Protein AF-A0A1C4RML1-F1 (afdb_monomer_lite)

Sequence (114 aa):
MAEIEVPAPEPDWQDAPGYQGGNPNPAFQRSMWDYAASSFQLVAGLRPPLEALATRLRLTVERGWEDLGDVDVAMFTIKRVDFALSRMEGAPVQDTFVWVRRSQHNVDAALDIL

Structure (mmCIF, N/CA/C/O backbone):
data_AF-A0A1C4RML1-F1
#
_entry.id   AF-A0A1C4RML1-F1
#
loop_
_atom_site.group_PDB
_atom_site.id
_atom_site.type_symbol
_atom_site.label_atom_id
_atom_site.label_alt_id
_atom_site.label_comp_id
_atom_site.label_asym_id
_atom_site.label_entity_id
_atom_site.label_seq_id
_atom_site.pdbx_PDB_ins_code
_atom_site.Cartn_x
_atom_site.Cartn_y
_atom_site.Cartn_z
_atom_site.occupancy
_atom_site.B_iso_or_equiv
_atom_site.auth_seq_id
_atom_site.auth_comp_id
_atom_site.auth_asym_id
_atom_site.auth_atom_id
_atom_site.pdbx_PDB_model_num
ATOM 1 N N . MET A 1 1 ? 34.497 -15.388 -2.764 1.00 59.56 1 MET A N 1
ATOM 2 C CA . MET A 1 1 ? 33.310 -14.903 -3.496 1.00 59.56 1 MET A CA 1
ATOM 3 C C . MET A 1 1 ? 33.793 -14.470 -4.864 1.00 59.56 1 MET A C 1
ATOM 5 O O . MET A 1 1 ? 34.834 -13.832 -4.909 1.00 59.56 1 MET A O 1
ATOM 9 N N . ALA A 1 2 ? 33.137 -14.901 -5.940 1.00 72.06 2 ALA A N 1
ATOM 10 C CA . ALA A 1 2 ? 33.491 -14.447 -7.282 1.00 72.06 2 ALA A CA 1
ATOM 11 C C . ALA A 1 2 ? 32.911 -13.046 -7.497 1.00 72.06 2 ALA A C 1
ATOM 13 O O . ALA A 1 2 ? 31.756 -12.804 -7.145 1.00 72.06 2 ALA A O 1
ATOM 14 N N . GLU A 1 3 ? 33.725 -12.141 -8.020 1.00 81.56 3 GLU A N 1
ATOM 15 C CA . GLU A 1 3 ? 33.291 -10.815 -8.442 1.00 81.56 3 GLU A CA 1
ATOM 16 C C . GLU A 1 3 ? 32.585 -10.958 -9.794 1.00 81.56 3 GLU A C 1
ATOM 18 O O . GLU A 1 3 ? 33.102 -11.615 -10.698 1.00 81.56 3 GLU A O 1
ATOM 23 N N . ILE A 1 4 ? 31.361 -10.439 -9.896 1.00 87.00 4 ILE A N 1
ATOM 24 C CA . ILE A 1 4 ? 30.594 -10.445 -11.144 1.00 87.00 4 ILE A CA 1
ATOM 25 C C . ILE A 1 4 ? 30.778 -9.073 -11.781 1.00 87.00 4 ILE A C 1
ATOM 27 O O . ILE A 1 4 ? 30.303 -8.077 -11.237 1.00 87.00 4 ILE A O 1
ATOM 31 N N . GLU A 1 5 ? 31.455 -9.024 -12.926 1.00 87.69 5 GLU A N 1
ATOM 32 C CA . GLU A 1 5 ? 31.494 -7.820 -13.755 1.00 87.69 5 GLU A CA 1
ATOM 33 C C . GLU A 1 5 ? 30.136 -7.629 -14.436 1.00 87.69 5 GLU A C 1
ATOM 35 O O . GLU A 1 5 ? 29.640 -8.517 -15.135 1.00 87.69 5 GLU A O 1
ATOM 40 N N . VAL A 1 6 ? 29.523 -6.467 -14.212 1.00 84.56 6 VAL A N 1
ATOM 41 C CA . VAL A 1 6 ? 28.277 -6.069 -14.873 1.00 84.56 6 VAL A CA 1
ATOM 42 C C . VAL A 1 6 ? 28.643 -5.241 -16.109 1.00 84.56 6 VAL A C 1
ATOM 44 O O . VAL A 1 6 ? 29.361 -4.248 -15.963 1.00 84.56 6 VAL A O 1
ATOM 47 N N . PRO A 1 7 ? 28.196 -5.625 -17.319 1.00 86.44 7 PRO A N 1
ATOM 48 C CA . PRO A 1 7 ? 28.482 -4.863 -18.529 1.00 86.44 7 PRO A CA 1
ATOM 49 C C . PRO A 1 7 ? 27.811 -3.483 -18.500 1.00 86.44 7 PRO A C 1
ATOM 51 O O . PRO A 1 7 ? 26.810 -3.268 -17.816 1.00 86.44 7 PRO A O 1
ATOM 54 N N . ALA A 1 8 ? 28.370 -2.544 -19.266 1.00 88.06 8 ALA A N 1
ATOM 55 C CA . ALA A 1 8 ? 27.739 -1.251 -19.515 1.00 88.06 8 ALA A CA 1
ATOM 56 C C . ALA A 1 8 ? 26.415 -1.427 -20.291 1.00 88.06 8 ALA A C 1
ATOM 58 O O . ALA A 1 8 ? 26.301 -2.395 -21.047 1.00 88.06 8 ALA A O 1
ATOM 59 N N . PRO A 1 9 ? 25.442 -0.507 -20.138 1.00 85.12 9 PRO A N 1
ATOM 60 C CA . PRO A 1 9 ? 24.181 -0.567 -20.875 1.00 85.12 9 PRO A CA 1
ATOM 61 C C . PRO A 1 9 ? 24.397 -0.414 -22.385 1.00 85.12 9 PRO A C 1
ATOM 63 O O . PRO A 1 9 ? 25.307 0.291 -22.835 1.00 85.12 9 PRO A O 1
ATOM 66 N N . GLU A 1 10 ? 23.536 -1.057 -23.167 1.00 88.00 10 GLU A N 1
ATOM 67 C CA . GLU A 1 10 ? 23.540 -0.983 -24.618 1.00 88.00 10 GLU A CA 1
ATOM 68 C C . GLU A 1 10 ? 23.210 0.448 -25.092 1.00 88.00 10 GLU A C 1
ATOM 70 O O . GLU A 1 10 ? 22.346 1.110 -24.512 1.00 88.00 10 GLU A O 1
ATOM 75 N N . PRO A 1 11 ? 23.867 0.963 -26.151 1.00 85.00 11 PRO A N 1
ATOM 76 C CA . PRO A 1 11 ? 23.736 2.368 -26.557 1.00 85.00 11 PRO A CA 1
ATOM 77 C C . PRO A 1 11 ? 22.330 2.792 -26.999 1.00 85.00 11 PRO A C 1
ATOM 79 O O . PRO A 1 11 ? 22.046 3.986 -27.072 1.00 85.00 11 PRO A O 1
ATOM 82 N N . ASP A 1 12 ? 21.484 1.835 -27.372 1.00 85.31 12 ASP A N 1
ATOM 83 C CA . ASP A 1 12 ? 20.111 2.052 -27.812 1.00 85.31 12 ASP A CA 1
ATOM 84 C C . ASP A 1 12 ? 19.090 1.970 -26.670 1.00 85.31 12 ASP A C 1
ATOM 86 O O . ASP A 1 12 ? 17.929 2.320 -26.885 1.00 85.31 12 ASP A O 1
ATOM 90 N N . TRP A 1 13 ? 19.492 1.557 -25.463 1.00 85.19 13 TRP A N 1
ATOM 91 C CA . TRP A 1 13 ? 18.610 1.560 -24.300 1.00 85.19 13 TRP A CA 1
ATOM 92 C C . TRP A 1 13 ? 18.246 2.990 -23.897 1.00 85.19 13 TRP A C 1
ATOM 94 O O . TRP A 1 13 ? 19.103 3.855 -23.734 1.00 85.19 13 TRP A O 1
ATOM 104 N N . GLN A 1 14 ? 16.950 3.230 -23.704 1.00 81.94 14 GLN A N 1
ATOM 105 C CA . GLN A 1 14 ? 16.446 4.471 -23.113 1.00 81.94 14 GLN A CA 1
ATOM 106 C C . GLN A 1 14 ? 16.332 4.321 -21.592 1.00 81.94 14 GLN A C 1
ATOM 108 O O . GLN A 1 14 ? 16.518 3.231 -21.043 1.00 81.94 14 GLN A O 1
ATOM 113 N N . ASP A 1 15 ? 15.985 5.403 -20.901 1.00 78.31 15 ASP A N 1
ATOM 114 C CA . ASP A 1 15 ? 15.737 5.365 -19.462 1.00 78.31 15 ASP A CA 1
ATOM 115 C C . ASP A 1 15 ? 14.616 4.368 -19.109 1.00 78.31 15 ASP A C 1
ATOM 117 O O . ASP A 1 15 ? 13.608 4.236 -19.812 1.00 78.31 15 ASP A O 1
ATOM 121 N N . ALA A 1 16 ? 14.817 3.634 -18.012 1.00 76.31 16 ALA A N 1
ATOM 122 C CA . ALA A 1 16 ? 13.878 2.632 -17.509 1.00 76.31 16 ALA A CA 1
ATOM 123 C C . ALA A 1 16 ? 12.537 3.210 -16.998 1.00 76.31 16 ALA A C 1
ATOM 125 O O . ALA A 1 16 ? 11.506 2.544 -17.166 1.00 76.31 16 ALA A O 1
ATOM 126 N N . PRO A 1 17 ? 12.481 4.407 -16.373 1.00 68.38 17 PRO A N 1
ATOM 127 C CA . PRO A 1 17 ? 11.212 5.062 -16.096 1.00 68.38 17 PRO A CA 1
ATOM 128 C C . PRO A 1 17 ? 10.674 5.736 -17.362 1.00 68.38 17 PRO A C 1
ATOM 130 O O . PRO A 1 17 ? 11.014 6.866 -17.695 1.00 68.38 17 PRO A O 1
ATOM 133 N N . GLY A 1 18 ? 9.806 5.027 -18.076 1.00 59.22 18 GLY A N 1
ATOM 134 C CA . GLY A 1 18 ? 9.160 5.553 -19.274 1.00 59.22 18 GLY A CA 1
ATOM 135 C C . GLY A 1 18 ? 8.705 4.434 -20.196 1.00 59.22 18 GLY A C 1
ATOM 136 O O . GLY A 1 18 ? 9.504 3.831 -20.909 1.00 59.22 18 GLY A O 1
ATOM 137 N N . TYR A 1 19 ? 7.403 4.144 -20.209 1.00 53.91 19 TYR A N 1
ATOM 138 C CA . TYR A 1 19 ? 6.831 3.248 -21.211 1.00 53.91 19 TYR A CA 1
ATOM 139 C C . TYR A 1 19 ? 5.497 3.774 -21.723 1.00 53.91 19 TYR A C 1
ATOM 141 O O . TYR A 1 19 ? 4.515 3.813 -20.987 1.00 53.91 19 TYR A O 1
ATOM 149 N N . GLN A 1 20 ? 5.447 4.100 -23.015 1.00 52.75 20 GLN A N 1
ATOM 150 C CA . GLN A 1 20 ? 4.196 4.187 -23.773 1.00 52.75 20 GLN A CA 1
ATOM 151 C C . GLN A 1 20 ? 4.337 3.533 -25.160 1.00 52.75 20 GLN A C 1
ATOM 153 O O . GLN A 1 20 ? 3.933 4.101 -26.168 1.00 52.75 20 GLN A O 1
ATOM 158 N N . GLY A 1 21 ? 4.885 2.309 -25.209 1.00 53.38 21 GLY A N 1
ATOM 159 C CA . GLY A 1 21 ? 4.687 1.416 -26.362 1.00 53.38 21 GLY A CA 1
ATOM 160 C C . GLY A 1 21 ? 5.910 1.137 -27.238 1.00 53.38 21 GLY A C 1
ATOM 161 O O . GLY A 1 21 ? 5.844 1.357 -28.444 1.00 53.38 21 GLY A O 1
ATOM 162 N N . GLY A 1 22 ? 6.992 0.599 -26.652 1.00 61.41 22 GLY A N 1
ATOM 163 C CA . GLY A 1 22 ? 8.100 -0.002 -27.420 1.00 61.41 22 GLY A CA 1
ATOM 164 C C . GLY A 1 22 ? 9.530 0.320 -26.966 1.00 61.41 22 GLY A C 1
ATOM 165 O O . GLY A 1 22 ? 10.421 0.289 -27.807 1.00 61.41 22 GLY A O 1
ATOM 166 N N . ASN A 1 23 ? 9.763 0.660 -25.689 1.00 66.31 23 ASN A N 1
ATOM 167 C CA . ASN A 1 23 ? 11.097 1.032 -25.190 1.00 66.31 23 ASN A CA 1
ATOM 168 C C . ASN A 1 23 ? 12.129 -0.106 -25.432 1.00 66.31 23 ASN A C 1
ATOM 170 O O . ASN A 1 23 ? 11.839 -1.248 -25.065 1.00 66.31 23 ASN A O 1
ATOM 174 N N . PRO A 1 24 ? 13.295 0.177 -26.048 1.00 74.12 24 PRO A N 1
ATOM 175 C CA . PRO A 1 24 ? 14.383 -0.789 -26.249 1.00 74.12 24 PRO A CA 1
ATOM 176 C C . PRO A 1 24 ? 15.062 -1.258 -24.950 1.00 74.12 24 PRO A C 1
ATOM 178 O O . PRO A 1 24 ? 15.720 -2.296 -24.962 1.00 74.12 24 PRO A O 1
ATOM 181 N N . ASN A 1 25 ? 14.888 -0.549 -23.829 1.00 82.94 25 ASN A N 1
ATOM 182 C CA . ASN A 1 25 ? 15.353 -1.012 -22.524 1.00 82.94 25 ASN A CA 1
ATOM 183 C C . ASN A 1 25 ? 14.434 -2.134 -21.988 1.00 82.94 25 ASN A C 1
ATOM 185 O O . ASN A 1 25 ? 13.233 -1.904 -21.809 1.00 82.94 25 ASN A O 1
ATOM 189 N N . PRO A 1 26 ? 14.960 -3.343 -21.701 1.00 78.06 26 PRO A N 1
ATOM 190 C CA . PRO A 1 26 ? 14.166 -4.444 -21.156 1.00 78.06 26 PRO A CA 1
ATOM 191 C C . PRO A 1 26 ? 13.745 -4.227 -19.693 1.00 78.06 26 PRO A C 1
ATOM 193 O O . PRO A 1 26 ? 12.852 -4.924 -19.205 1.00 78.06 26 PRO A O 1
ATOM 196 N N . ALA A 1 27 ? 14.380 -3.300 -18.971 1.00 83.31 27 ALA A N 1
ATOM 197 C CA . ALA A 1 27 ? 14.018 -2.961 -17.605 1.00 83.31 27 ALA A CA 1
ATOM 198 C C . ALA A 1 27 ? 12.854 -1.963 -17.580 1.00 83.31 27 ALA A C 1
ATOM 200 O O . ALA A 1 27 ? 12.892 -0.909 -18.210 1.00 83.31 27 ALA A O 1
ATOM 201 N N . PHE A 1 28 ? 11.832 -2.276 -16.782 1.00 77.62 28 PHE A N 1
ATOM 202 C CA . PHE A 1 28 ? 10.727 -1.367 -16.498 1.00 77.62 28 PHE A CA 1
ATOM 203 C C . PHE A 1 28 ? 10.806 -0.911 -15.042 1.00 77.62 28 PHE A C 1
ATOM 205 O O . PHE A 1 28 ? 10.595 -1.712 -14.126 1.00 77.62 28 PHE A O 1
ATOM 212 N N . GLN A 1 29 ? 11.118 0.368 -14.823 1.00 77.31 29 GLN A N 1
ATOM 213 C CA . GLN A 1 29 ? 11.196 0.938 -13.480 1.00 77.31 29 GLN A CA 1
ATOM 214 C C . GLN A 1 29 ? 9.830 1.479 -13.052 1.00 77.31 29 GLN A C 1
ATOM 216 O O . GLN A 1 29 ? 9.197 2.254 -13.765 1.00 77.31 29 GLN A O 1
ATOM 221 N N . ARG A 1 30 ? 9.381 1.071 -11.862 1.00 75.38 30 ARG A N 1
ATOM 222 C CA . ARG A 1 30 ? 8.171 1.581 -11.203 1.00 75.38 30 ARG A CA 1
ATOM 223 C C . ARG A 1 30 ? 8.550 2.276 -9.903 1.00 75.38 30 ARG A C 1
ATOM 225 O O . ARG A 1 30 ? 9.565 1.924 -9.301 1.00 75.38 30 ARG A O 1
ATOM 232 N N . SER A 1 31 ? 7.711 3.204 -9.445 1.00 76.50 31 SER A N 1
ATOM 233 C CA . SER A 1 31 ? 7.831 3.727 -8.083 1.00 76.50 31 SER A CA 1
ATOM 234 C C . SER A 1 31 ? 7.678 2.589 -7.057 1.00 76.50 31 SER A C 1
ATOM 236 O O . SER A 1 31 ? 7.023 1.570 -7.315 1.00 76.50 31 SER A O 1
ATOM 238 N N . MET A 1 32 ? 8.279 2.745 -5.873 1.00 76.75 32 MET A N 1
ATOM 239 C CA . MET A 1 32 ? 8.148 1.749 -4.800 1.00 76.75 32 MET A CA 1
ATOM 240 C C . MET A 1 32 ? 6.677 1.545 -4.411 1.00 76.75 32 MET A C 1
ATOM 242 O O . MET A 1 32 ? 6.247 0.411 -4.190 1.00 76.75 32 MET A O 1
ATOM 246 N N . TRP A 1 33 ? 5.890 2.625 -4.403 1.00 79.94 33 TRP A N 1
ATOM 247 C CA . TRP A 1 33 ? 4.453 2.559 -4.162 1.00 79.94 33 TRP A CA 1
ATOM 248 C C . TRP A 1 33 ? 3.722 1.782 -5.257 1.00 79.94 33 TRP A C 1
ATOM 250 O O . TRP A 1 33 ? 2.966 0.872 -4.938 1.00 79.94 33 TRP A O 1
ATOM 260 N N . ASP A 1 34 ? 3.978 2.059 -6.537 1.00 77.81 34 ASP A N 1
ATOM 261 C CA . ASP A 1 34 ? 3.385 1.316 -7.655 1.00 77.81 34 ASP A CA 1
ATOM 262 C C . ASP A 1 34 ? 3.615 -0.195 -7.553 1.00 77.81 34 ASP A C 1
ATOM 264 O O . ASP A 1 34 ? 2.727 -1.011 -7.838 1.00 77.81 34 ASP A O 1
ATOM 268 N N . TYR A 1 35 ? 4.834 -0.566 -7.160 1.00 80.94 35 TYR A N 1
ATOM 269 C CA . TYR A 1 35 ? 5.202 -1.952 -6.943 1.00 80.94 35 TYR A CA 1
ATOM 270 C C . TYR A 1 35 ? 4.458 -2.538 -5.735 1.00 80.94 35 TYR A C 1
ATOM 272 O O . TYR A 1 35 ? 3.821 -3.585 -5.862 1.00 80.94 35 TYR A O 1
ATOM 280 N N . ALA A 1 36 ? 4.466 -1.859 -4.586 1.00 83.50 36 ALA A N 1
ATOM 281 C CA . ALA A 1 36 ? 3.810 -2.323 -3.363 1.00 83.50 36 ALA A CA 1
ATOM 282 C C . ALA A 1 36 ? 2.281 -2.422 -3.519 1.00 83.50 36 ALA A C 1
ATOM 284 O O . ALA A 1 36 ? 1.687 -3.462 -3.219 1.00 83.50 36 ALA A O 1
ATOM 285 N N . ALA A 1 37 ? 1.647 -1.380 -4.059 1.00 82.81 37 ALA A N 1
ATOM 286 C CA . ALA A 1 37 ? 0.204 -1.270 -4.250 1.00 82.81 37 ALA A CA 1
ATOM 287 C C . ALA A 1 37 ? -0.358 -2.364 -5.169 1.00 82.81 37 ALA A C 1
ATOM 289 O O . ALA A 1 37 ? -1.524 -2.732 -5.038 1.00 82.81 37 ALA A O 1
ATOM 290 N N . SER A 1 38 ? 0.465 -2.961 -6.044 1.00 86.31 38 SER A N 1
ATOM 291 C CA . SER A 1 38 ? 0.065 -4.111 -6.870 1.00 86.31 38 SER A CA 1
ATOM 292 C C . SER A 1 38 ? -0.453 -5.301 -6.044 1.00 86.31 38 SER A C 1
ATOM 294 O O . SER A 1 38 ? -1.326 -6.043 -6.498 1.00 86.31 38 SER A O 1
ATOM 296 N N . SER A 1 39 ? 0.026 -5.448 -4.804 1.00 90.38 39 SER A N 1
ATOM 297 C CA . SER A 1 39 ? -0.401 -6.494 -3.864 1.00 90.38 39 SER A CA 1
ATOM 298 C C . SER A 1 39 ? -1.665 -6.134 -3.076 1.00 90.38 39 SER A C 1
ATOM 300 O O . SER A 1 39 ? -2.193 -6.972 -2.337 1.00 90.38 39 SER A O 1
ATOM 302 N N . PHE A 1 40 ? -2.175 -4.915 -3.238 1.00 92.12 40 PHE A N 1
ATOM 303 C CA . PHE A 1 40 ? -3.338 -4.388 -2.539 1.00 92.12 40 PHE A CA 1
ATOM 304 C C . PHE A 1 40 ? -4.495 -4.108 -3.509 1.00 92.12 40 PHE A C 1
ATOM 306 O O . PHE A 1 40 ? -4.345 -4.072 -4.734 1.00 92.12 40 PHE A O 1
ATOM 313 N N . GLN A 1 41 ? -5.687 -3.973 -2.944 1.00 92.50 41 GLN A N 1
ATOM 314 C CA . GLN A 1 41 ? -6.900 -3.530 -3.619 1.00 92.50 41 GLN A CA 1
ATOM 315 C C . GLN A 1 41 ? -7.478 -2.347 -2.847 1.00 92.50 41 GLN A C 1
ATOM 317 O O . GLN A 1 41 ? -7.491 -2.361 -1.615 1.00 92.50 41 GLN A O 1
ATOM 322 N N . LEU A 1 42 ? -7.931 -1.329 -3.572 1.00 91.12 42 LEU A N 1
ATOM 323 C CA . LEU A 1 42 ? -8.645 -0.199 -2.996 1.00 91.12 42 LEU A CA 1
ATOM 324 C C . LEU A 1 42 ? -10.042 -0.662 -2.574 1.00 91.12 42 LEU A C 1
ATOM 326 O O . LEU A 1 42 ? -10.764 -1.220 -3.398 1.00 91.12 42 LEU A O 1
ATOM 330 N N . VAL A 1 43 ? -10.419 -0.441 -1.315 1.00 93.44 43 VAL A N 1
ATOM 331 C CA . VAL A 1 43 ? -11.686 -0.954 -0.764 1.00 93.44 43 VAL A CA 1
ATOM 332 C C . VAL A 1 43 ? -12.603 0.126 -0.211 1.00 93.44 43 VAL A C 1
ATOM 334 O O . VAL A 1 43 ? -13.814 -0.072 -0.173 1.00 93.44 43 VAL A O 1
ATOM 337 N N . ALA A 1 44 ? -12.055 1.263 0.221 1.00 91.44 44 ALA A N 1
ATOM 338 C CA . ALA A 1 44 ? -12.857 2.321 0.815 1.00 91.44 44 ALA A CA 1
ATOM 339 C C . ALA A 1 44 ? -12.207 3.698 0.689 1.00 91.44 44 ALA A C 1
ATOM 341 O O . ALA A 1 44 ? -11.006 3.841 0.459 1.00 91.44 44 ALA A O 1
ATOM 342 N N . GLY A 1 45 ? -13.050 4.702 0.894 1.00 90.88 45 GLY A N 1
ATOM 343 C CA . GLY A 1 45 ? -12.697 6.104 0.980 1.00 90.88 45 GLY A CA 1
ATOM 344 C C . GLY A 1 45 ? -13.098 6.690 2.318 1.00 90.88 45 GLY A C 1
ATOM 345 O O . GLY A 1 45 ? -14.248 6.542 2.734 1.00 90.88 45 GLY A O 1
ATOM 346 N N . LEU A 1 46 ? -12.175 7.374 2.981 1.00 88.69 46 LEU A N 1
ATOM 347 C CA . LEU A 1 46 ? -12.401 8.012 4.269 1.00 88.69 46 LEU A CA 1
ATOM 348 C C . LEU A 1 46 ? -12.389 9.532 4.107 1.00 88.69 46 LEU A C 1
ATOM 350 O O . LEU A 1 46 ? -11.592 10.097 3.360 1.00 88.69 46 LEU A O 1
ATOM 354 N N . ARG A 1 47 ? -13.298 10.195 4.830 1.00 89.06 47 ARG A N 1
ATOM 355 C CA . ARG A 1 47 ? -13.330 11.661 4.904 1.00 89.06 47 ARG A CA 1
ATOM 356 C C . ARG A 1 47 ? -12.205 12.251 5.754 1.00 89.06 47 ARG A C 1
ATOM 358 O O . ARG A 1 47 ? -11.742 13.311 5.387 1.00 89.06 47 ARG A O 1
ATOM 365 N N . PRO A 1 48 ? -11.792 11.664 6.896 1.00 88.62 48 PRO A N 1
ATOM 366 C CA . PRO A 1 48 ? -10.675 12.218 7.650 1.00 88.62 48 PRO A CA 1
ATOM 367 C C . PRO A 1 48 ? -9.378 12.255 6.825 1.00 88.62 48 PRO A C 1
ATOM 369 O O . PRO A 1 48 ? -9.131 11.317 6.059 1.00 88.62 48 PRO A O 1
ATOM 372 N N . PRO A 1 49 ? -8.525 13.275 7.030 1.00 89.50 49 PRO A N 1
ATOM 373 C CA . PRO A 1 49 ? -7.228 13.347 6.377 1.00 89.50 49 PRO A CA 1
ATOM 374 C C . PRO A 1 49 ? -6.279 12.267 6.896 1.00 89.50 49 PRO A C 1
ATOM 376 O O . PRO A 1 49 ? -6.373 11.833 8.055 1.00 89.50 49 PRO A O 1
ATOM 379 N N . LEU A 1 50 ? -5.342 11.862 6.038 1.00 90.19 50 LEU A N 1
ATOM 380 C CA . LEU A 1 50 ? -4.398 10.779 6.303 1.00 90.19 50 LEU A CA 1
ATOM 381 C C . LEU A 1 50 ? -3.621 11.028 7.596 1.00 90.19 50 LEU A C 1
ATOM 383 O O . LEU A 1 50 ? -3.460 10.124 8.411 1.00 90.19 50 LEU A O 1
ATOM 387 N N . GLU A 1 51 ? -3.206 12.269 7.832 1.00 90.44 51 GLU A N 1
ATOM 388 C CA . GLU A 1 51 ? -2.437 12.680 9.002 1.00 90.44 51 GLU A CA 1
ATOM 389 C C . GLU A 1 51 ? -3.221 12.487 10.307 1.00 90.44 51 GLU A C 1
ATOM 391 O O . GLU A 1 51 ? -2.641 12.105 11.328 1.00 90.44 51 GLU A O 1
ATOM 396 N N . ALA A 1 52 ? -4.543 12.695 10.291 1.00 91.62 52 ALA A N 1
ATOM 397 C CA . ALA A 1 52 ? -5.386 12.477 11.465 1.00 91.62 52 ALA A CA 1
ATOM 398 C C . ALA A 1 52 ? -5.511 10.980 11.788 1.00 91.62 52 ALA A C 1
ATOM 400 O O . ALA A 1 52 ? -5.435 10.586 12.956 1.00 91.62 52 ALA A O 1
ATOM 401 N N . LEU A 1 53 ? -5.653 10.139 10.759 1.00 92.88 53 LEU A N 1
ATOM 402 C CA . LEU A 1 53 ? -5.702 8.683 10.910 1.00 92.88 53 LEU A CA 1
ATOM 403 C C . LEU A 1 53 ? -4.349 8.125 11.363 1.00 92.88 53 LEU A C 1
ATOM 405 O O . LEU A 1 53 ? -4.294 7.356 12.323 1.00 92.88 53 LEU A O 1
ATOM 409 N N . ALA A 1 54 ? -3.260 8.576 10.740 1.00 93.56 54 ALA A N 1
ATOM 410 C CA . ALA A 1 54 ? -1.902 8.216 11.117 1.00 93.56 54 ALA A CA 1
ATOM 411 C C . ALA A 1 54 ? -1.600 8.624 12.563 1.00 93.56 54 ALA A C 1
ATOM 413 O O . ALA A 1 54 ? -1.103 7.809 13.331 1.00 93.56 54 ALA A O 1
ATOM 414 N N . THR A 1 55 ? -1.995 9.827 12.989 1.00 94.81 55 THR A N 1
ATOM 415 C CA . THR A 1 55 ? -1.841 10.267 14.386 1.00 94.81 55 THR A CA 1
ATOM 416 C C . THR A 1 55 ? -2.617 9.370 15.353 1.00 94.81 55 THR A C 1
ATOM 418 O O . THR A 1 55 ? -2.058 8.919 16.355 1.00 94.81 55 THR A O 1
ATOM 421 N N . ARG A 1 56 ? -3.890 9.059 15.055 1.00 94.62 56 ARG A N 1
ATOM 422 C CA . ARG A 1 56 ? -4.732 8.185 15.896 1.00 94.62 56 ARG A CA 1
ATOM 423 C C . ARG A 1 56 ? -4.112 6.797 16.064 1.00 94.62 56 ARG A C 1
ATOM 425 O O . ARG A 1 56 ? -4.127 6.253 17.165 1.00 94.62 56 ARG A O 1
ATOM 432 N N . LEU A 1 57 ? -3.577 6.245 14.979 1.00 94.94 57 LEU A N 1
ATOM 433 C CA . LEU A 1 57 ? -2.991 4.905 14.933 1.00 94.94 57 LEU A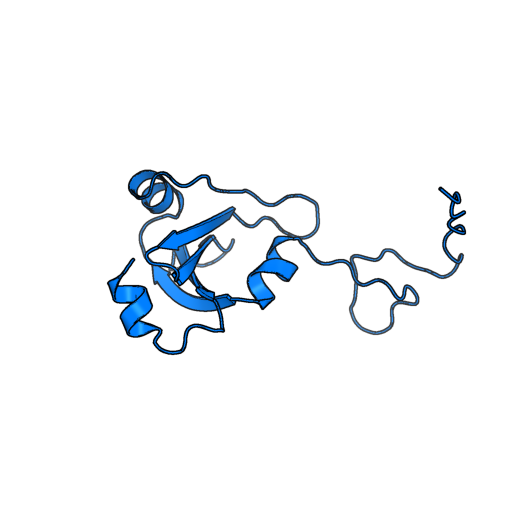 CA 1
ATOM 434 C C . LEU A 1 57 ? -1.479 4.891 15.229 1.00 94.94 57 LEU A C 1
ATOM 436 O O . LEU A 1 57 ? -0.880 3.820 15.257 1.00 94.94 57 LEU A O 1
ATOM 440 N N . ARG A 1 58 ? -0.872 6.058 15.493 1.00 95.75 58 ARG A N 1
ATOM 441 C CA . ARG A 1 58 ? 0.576 6.260 15.691 1.00 95.75 58 ARG A CA 1
ATOM 442 C C . ARG A 1 58 ? 1.429 5.700 14.547 1.00 95.75 58 ARG A C 1
ATOM 444 O O . ARG A 1 58 ? 2.472 5.094 14.782 1.00 95.75 58 ARG A O 1
ATOM 451 N N . LEU A 1 59 ? 0.969 5.900 13.320 1.00 94.25 59 LEU A N 1
ATOM 452 C CA . LEU A 1 59 ? 1.647 5.468 12.106 1.00 94.25 59 LEU A CA 1
ATOM 453 C C . LEU A 1 59 ? 2.618 6.542 11.621 1.00 94.25 59 LEU A C 1
ATOM 455 O O . LEU A 1 59 ? 2.363 7.741 11.754 1.00 94.25 59 LEU A O 1
ATOM 459 N N . THR A 1 60 ? 3.703 6.098 11.001 1.00 92.75 60 THR A N 1
ATOM 460 C CA . THR A 1 60 ? 4.576 6.961 10.209 1.00 92.75 60 THR A CA 1
ATOM 461 C C . THR A 1 60 ? 4.019 7.033 8.793 1.00 92.75 60 THR A C 1
ATOM 463 O O . THR A 1 60 ? 3.759 6.000 8.183 1.00 92.75 60 THR A O 1
ATOM 466 N N . VAL A 1 61 ? 3.811 8.251 8.289 1.00 89.69 61 VAL A N 1
ATOM 467 C CA . VAL A 1 61 ? 3.461 8.473 6.883 1.00 89.69 61 VAL A CA 1
ATOM 468 C C . VAL A 1 61 ? 4.755 8.581 6.090 1.00 89.69 61 VAL A C 1
ATOM 470 O O . VAL A 1 61 ? 5.577 9.461 6.349 1.00 89.69 61 VAL A O 1
ATOM 473 N N . GLU A 1 62 ? 4.924 7.677 5.141 1.00 86.44 62 GLU A N 1
ATOM 474 C CA . GLU A 1 62 ? 5.968 7.710 4.132 1.00 86.44 62 GLU A CA 1
ATOM 475 C C . GLU A 1 62 ? 5.491 8.615 2.997 1.00 86.44 62 GLU A C 1
ATOM 477 O O . GLU A 1 62 ? 4.407 8.422 2.449 1.00 86.44 62 GLU A O 1
ATOM 482 N N . ARG A 1 63 ? 6.278 9.641 2.681 1.00 80.69 63 ARG A N 1
ATOM 483 C CA . ARG A 1 63 ? 6.041 10.510 1.526 1.00 80.69 63 ARG A CA 1
ATOM 484 C C . ARG A 1 63 ? 6.908 10.014 0.381 1.00 80.69 63 ARG A C 1
ATOM 486 O O . ARG A 1 63 ? 8.039 9.600 0.644 1.00 80.69 63 ARG A O 1
ATOM 493 N N . GLY A 1 64 ? 6.365 10.031 -0.834 1.00 69.75 64 GLY A N 1
ATOM 494 C CA . GLY A 1 64 ? 6.995 9.499 -2.042 1.00 69.75 64 GLY A CA 1
ATOM 495 C C . GLY A 1 64 ? 8.499 9.777 -2.130 1.00 69.75 64 GLY A C 1
ATOM 496 O O . GLY A 1 64 ? 8.971 10.875 -1.841 1.00 69.75 64 GLY A O 1
ATOM 497 N N . TRP A 1 65 ? 9.247 8.740 -2.505 1.00 53.84 65 TRP A N 1
ATOM 498 C CA . TRP A 1 65 ? 10.650 8.833 -2.893 1.00 53.84 65 TRP A CA 1
ATOM 499 C C . TRP A 1 65 ? 10.729 8.870 -4.428 1.00 53.84 65 TRP A C 1
ATOM 501 O O . TRP A 1 65 ? 10.411 7.878 -5.085 1.00 53.84 65 TRP A O 1
ATOM 511 N N . GLU A 1 66 ? 11.198 10.016 -4.933 1.00 51.09 66 GLU A N 1
ATOM 512 C CA . GLU A 1 66 ? 11.696 10.313 -6.291 1.00 51.09 66 GLU A CA 1
ATOM 513 C C . GLU A 1 66 ? 10.682 10.430 -7.448 1.00 51.09 66 GLU A C 1
ATOM 515 O O . GLU A 1 66 ? 9.517 10.058 -7.327 1.00 51.09 66 GLU A O 1
ATOM 520 N N . ASP A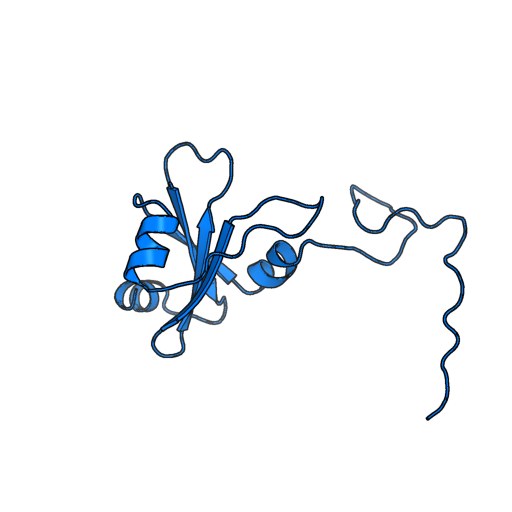 1 67 ? 11.176 11.003 -8.561 1.00 54.16 67 ASP A N 1
ATOM 521 C CA . ASP A 1 67 ? 10.542 11.628 -9.748 1.00 54.16 67 ASP A CA 1
ATOM 522 C C . ASP A 1 67 ? 9.391 10.874 -10.464 1.00 54.16 67 ASP A C 1
ATOM 524 O O . ASP A 1 67 ? 8.908 11.307 -11.510 1.00 54.16 67 ASP A O 1
ATOM 528 N N . LEU A 1 68 ? 8.932 9.742 -9.927 1.00 52.72 68 LEU A N 1
ATOM 529 C CA . LEU A 1 68 ? 7.921 8.848 -10.503 1.00 52.72 68 LEU A CA 1
ATOM 530 C C . LEU A 1 68 ? 6.544 8.944 -9.828 1.00 52.72 68 LEU A C 1
ATOM 532 O O . LEU A 1 68 ? 5.618 8.255 -10.260 1.00 52.72 68 LEU A O 1
ATOM 536 N N . GLY A 1 69 ? 6.394 9.795 -8.806 1.00 55.88 69 GLY A N 1
ATOM 537 C CA . GLY A 1 69 ? 5.098 10.206 -8.259 1.00 55.88 69 GLY A CA 1
ATOM 538 C C . GLY A 1 69 ? 5.098 10.432 -6.745 1.00 55.88 69 GLY A C 1
ATOM 539 O O . GLY A 1 69 ? 5.516 9.567 -5.975 1.00 55.88 69 GLY A O 1
ATOM 540 N N . ASP A 1 70 ? 4.555 11.572 -6.317 1.00 63.72 70 ASP A N 1
ATOM 541 C CA . ASP A 1 70 ? 4.342 11.897 -4.907 1.00 63.72 70 ASP A CA 1
ATOM 542 C C . ASP A 1 70 ? 3.108 11.163 -4.364 1.00 63.72 70 ASP A C 1
ATOM 544 O O . ASP A 1 70 ? 1.965 11.465 -4.712 1.00 63.72 70 ASP A O 1
ATOM 548 N N . VAL A 1 71 ? 3.325 10.182 -3.484 1.00 76.00 71 VAL A N 1
ATOM 549 C CA . VAL A 1 71 ? 2.242 9.537 -2.731 1.00 76.00 71 VAL A CA 1
ATOM 550 C C . VAL A 1 71 ? 2.574 9.563 -1.249 1.00 76.00 71 VAL A C 1
ATOM 552 O O . VAL A 1 71 ? 3.607 9.047 -0.829 1.00 76.00 71 VAL A O 1
ATOM 555 N N . ASP A 1 72 ? 1.667 10.131 -0.455 1.00 87.19 72 ASP A N 1
ATOM 556 C CA . ASP A 1 72 ? 1.695 9.994 0.998 1.00 87.19 72 ASP A CA 1
ATOM 557 C C . ASP A 1 72 ? 0.976 8.694 1.364 1.00 87.19 72 ASP A C 1
ATOM 559 O O . ASP A 1 72 ? -0.216 8.536 1.073 1.00 87.19 72 ASP A O 1
ATOM 563 N N . VAL A 1 73 ? 1.691 7.759 1.989 1.00 89.62 73 VAL A N 1
ATOM 564 C CA . VAL A 1 73 ? 1.188 6.429 2.338 1.00 89.62 73 VAL A CA 1
ATOM 565 C C . VAL A 1 73 ? 1.609 6.013 3.747 1.00 89.62 73 VAL A C 1
ATOM 567 O O . VAL A 1 73 ? 2.702 6.313 4.206 1.00 89.62 73 VAL A O 1
ATOM 570 N N . ALA A 1 74 ? 0.748 5.284 4.451 1.00 92.56 74 ALA A N 1
ATOM 571 C CA . ALA A 1 74 ? 1.102 4.546 5.658 1.00 92.56 74 ALA A CA 1
ATOM 572 C C . ALA A 1 74 ? 0.658 3.088 5.509 1.00 92.56 74 ALA A C 1
ATOM 574 O O . ALA A 1 74 ? -0.539 2.811 5.401 1.00 92.56 74 ALA A O 1
ATOM 575 N N . MET A 1 75 ? 1.612 2.158 5.512 1.00 92.81 75 MET A N 1
ATOM 576 C CA . MET A 1 75 ? 1.356 0.715 5.467 1.00 92.81 75 MET A CA 1
ATOM 577 C C . MET A 1 75 ? 1.471 0.118 6.870 1.00 92.81 75 MET A C 1
ATOM 579 O O . MET A 1 75 ? 2.386 0.449 7.621 1.00 92.81 75 MET A O 1
ATOM 583 N N . PHE A 1 76 ? 0.535 -0.746 7.255 1.00 95.00 76 PHE A N 1
ATOM 584 C CA . PHE A 1 76 ? 0.494 -1.326 8.601 1.00 95.00 76 PHE A CA 1
ATOM 585 C C . PHE A 1 76 ? -0.352 -2.598 8.645 1.00 95.00 76 PHE A C 1
ATOM 587 O O . PHE A 1 76 ? -1.066 -2.931 7.702 1.00 95.00 76 PHE A O 1
ATOM 594 N N . THR A 1 77 ? -0.305 -3.298 9.777 1.00 95.31 77 THR A N 1
ATOM 595 C CA . THR A 1 77 ? -1.046 -4.544 9.985 1.00 95.31 77 THR A CA 1
ATOM 596 C C . THR A 1 77 ? -1.871 -4.461 11.267 1.00 95.31 77 THR A C 1
ATOM 598 O O . THR A 1 77 ? -1.348 -4.111 12.325 1.00 95.31 77 THR A O 1
ATOM 601 N N . ILE A 1 78 ? -3.145 -4.859 11.211 1.00 94.44 78 ILE A N 1
ATOM 602 C CA . ILE A 1 78 ? -3.997 -5.058 12.396 1.00 94.44 78 ILE A CA 1
ATOM 603 C C . ILE A 1 78 ? -4.543 -6.482 12.353 1.00 94.44 78 ILE A C 1
ATOM 605 O O . ILE A 1 78 ? -5.080 -6.916 11.341 1.00 94.44 78 ILE A O 1
ATOM 609 N N . LYS A 1 79 ? -4.391 -7.245 13.445 1.00 92.56 79 LYS A N 1
ATOM 610 C CA . LYS A 1 79 ? -4.867 -8.644 13.546 1.00 92.56 79 LYS A CA 1
ATOM 611 C C . LYS A 1 79 ? -4.460 -9.528 12.346 1.00 92.56 79 LYS A C 1
ATOM 613 O O . LYS A 1 79 ? -5.228 -10.385 11.924 1.00 92.56 79 LYS A O 1
ATOM 618 N N . ARG A 1 80 ? -3.231 -9.355 11.835 1.00 91.38 80 ARG A N 1
ATOM 619 C CA . ARG A 1 80 ? -2.668 -10.064 10.659 1.00 91.38 80 ARG A CA 1
ATOM 620 C C . ARG A 1 80 ? -3.306 -9.708 9.307 1.00 91.38 80 ARG A C 1
ATOM 622 O O . ARG A 1 80 ? -3.059 -10.412 8.333 1.00 91.38 80 ARG A O 1
ATOM 629 N N . VAL A 1 81 ? -4.102 -8.645 9.246 1.00 93.62 81 VAL A N 1
ATOM 630 C CA . VAL A 1 81 ? -4.607 -8.071 7.997 1.00 93.62 81 VAL A CA 1
ATOM 631 C C . VAL A 1 81 ? -3.748 -6.865 7.649 1.00 93.62 81 VAL A C 1
ATOM 633 O O . VAL A 1 81 ? -3.569 -5.978 8.484 1.00 93.62 81 VAL A O 1
ATOM 636 N N . ASP A 1 82 ? -3.200 -6.863 6.437 1.00 95.00 82 ASP A N 1
ATOM 637 C CA . ASP A 1 82 ? -2.340 -5.793 5.941 1.00 95.00 82 ASP A CA 1
ATOM 638 C C . ASP A 1 82 ? -3.191 -4.706 5.272 1.00 95.00 82 ASP A C 1
ATOM 640 O O . ASP A 1 82 ? -4.001 -4.991 4.378 1.00 95.00 82 ASP A O 1
ATOM 644 N N . PHE A 1 83 ? -2.966 -3.466 5.696 1.00 95.44 83 PHE A N 1
ATOM 645 C CA . PHE A 1 83 ? -3.629 -2.262 5.217 1.00 95.44 83 PHE A CA 1
ATOM 646 C C . PHE A 1 83 ? -2.606 -1.274 4.659 1.00 95.44 83 PHE A C 1
ATOM 648 O O . PHE A 1 83 ? -1.455 -1.227 5.098 1.00 95.44 83 PHE A O 1
ATOM 655 N N . ALA A 1 84 ? -3.056 -0.433 3.734 1.00 94.25 84 ALA A N 1
ATOM 656 C CA . ALA A 1 84 ? -2.394 0.827 3.441 1.00 94.25 84 ALA A CA 1
ATOM 657 C C . ALA A 1 84 ? -3.421 1.959 3.451 1.00 94.25 84 ALA A C 1
ATOM 659 O O . ALA A 1 84 ? -4.543 1.799 2.969 1.00 94.25 84 ALA A O 1
ATOM 660 N N . LEU A 1 85 ? -3.038 3.102 4.007 1.00 93.56 85 LEU A N 1
ATOM 661 C CA . LEU A 1 85 ? -3.768 4.354 3.868 1.00 93.56 85 LEU A CA 1
ATOM 662 C C . LEU A 1 85 ? -2.965 5.254 2.943 1.00 93.56 85 LEU A C 1
ATOM 664 O O . LEU A 1 85 ? -1.773 5.417 3.180 1.00 93.56 85 LEU A O 1
ATOM 668 N N . SER A 1 86 ? -3.585 5.828 1.917 1.00 90.69 86 SER A N 1
ATOM 669 C CA . SER A 1 86 ? -2.896 6.766 1.028 1.00 90.69 86 SER A CA 1
ATOM 670 C C . SER A 1 86 ? -3.713 8.015 0.739 1.00 90.69 86 SER A C 1
ATOM 672 O O . SER A 1 86 ? -4.945 7.983 0.747 1.00 90.69 86 SER A O 1
ATOM 674 N N . ARG A 1 87 ? -3.025 9.119 0.449 1.00 87.44 87 ARG A N 1
ATOM 675 C CA . ARG A 1 87 ? -3.623 10.316 -0.149 1.00 87.44 87 ARG A CA 1
ATOM 676 C C . ARG A 1 87 ? -3.290 10.325 -1.639 1.00 87.44 87 ARG A C 1
ATOM 678 O O . ARG A 1 87 ? -2.122 10.210 -1.995 1.00 87.44 87 ARG A O 1
ATOM 685 N N . MET A 1 88 ? -4.297 10.462 -2.504 1.00 70.88 88 MET A N 1
ATOM 686 C CA . MET A 1 88 ? -4.073 10.703 -3.936 1.00 70.88 88 MET A CA 1
ATOM 687 C C . MET A 1 88 ? -4.196 12.198 -4.217 1.00 70.88 88 MET A C 1
ATOM 689 O O . MET A 1 88 ? -5.196 12.820 -3.853 1.00 70.88 88 MET A O 1
ATOM 693 N N . GLU A 1 89 ? -3.182 12.776 -4.852 1.00 66.06 89 GLU A N 1
ATOM 694 C CA . GLU A 1 89 ? -3.200 14.179 -5.253 1.00 66.06 89 GLU A CA 1
ATOM 695 C C . GLU A 1 89 ? -4.314 14.427 -6.294 1.00 66.06 89 GLU A C 1
ATOM 697 O O . GLU A 1 89 ? -4.520 13.628 -7.207 1.00 66.06 89 GLU A O 1
ATOM 702 N N . GLY A 1 90 ? -5.091 15.505 -6.130 1.00 60.22 90 GLY A N 1
ATOM 703 C CA . GLY A 1 90 ? -6.174 15.878 -7.055 1.00 60.22 90 GLY A CA 1
ATOM 704 C C . GLY A 1 90 ? -7.544 15.214 -6.829 1.00 60.22 90 GLY A C 1
ATOM 705 O O . GLY A 1 90 ? -8.467 15.472 -7.603 1.00 60.22 90 GLY A O 1
ATOM 706 N N . ALA A 1 91 ? -7.729 14.396 -5.783 1.00 58.75 91 ALA A N 1
ATOM 707 C CA . ALA A 1 91 ? -9.035 13.811 -5.459 1.00 58.75 91 ALA A CA 1
ATOM 708 C C . ALA A 1 91 ? -9.995 14.856 -4.826 1.00 58.75 91 ALA A C 1
ATOM 710 O O . ALA A 1 91 ? -9.665 15.436 -3.795 1.00 58.75 91 ALA A O 1
ATOM 711 N N . PRO A 1 92 ? -11.202 15.095 -5.384 1.00 54.59 92 PRO A N 1
ATOM 712 C CA . PRO A 1 92 ? -12.056 16.216 -4.965 1.00 54.59 92 PRO A CA 1
ATOM 713 C C . PRO A 1 92 ? -12.937 15.972 -3.721 1.00 54.59 92 PRO A C 1
ATOM 715 O O . PRO A 1 92 ? -13.601 16.905 -3.277 1.00 54.59 92 PRO A O 1
ATOM 718 N N . VAL A 1 93 ? -13.028 14.739 -3.191 1.00 58.34 93 VAL A N 1
ATOM 719 C CA . VAL A 1 93 ? -14.052 14.365 -2.176 1.00 58.34 93 VAL A CA 1
ATOM 720 C C . VAL A 1 93 ? -13.532 13.487 -1.026 1.00 58.34 93 VAL A C 1
ATOM 722 O O . VAL A 1 93 ? -14.150 13.453 0.038 1.00 58.34 93 VAL A O 1
ATOM 725 N N . GLN A 1 94 ? -12.437 12.749 -1.217 1.00 61.41 94 GLN A N 1
ATOM 726 C CA . GLN A 1 94 ? -11.896 11.833 -0.208 1.00 61.41 94 GLN A CA 1
ATOM 727 C C . GLN A 1 94 ? -10.466 12.231 0.126 1.00 61.41 94 GLN A C 1
ATOM 729 O O . GLN A 1 94 ? -9.629 12.284 -0.773 1.00 61.41 94 GLN A O 1
ATOM 734 N N . ASP A 1 95 ? -10.204 12.463 1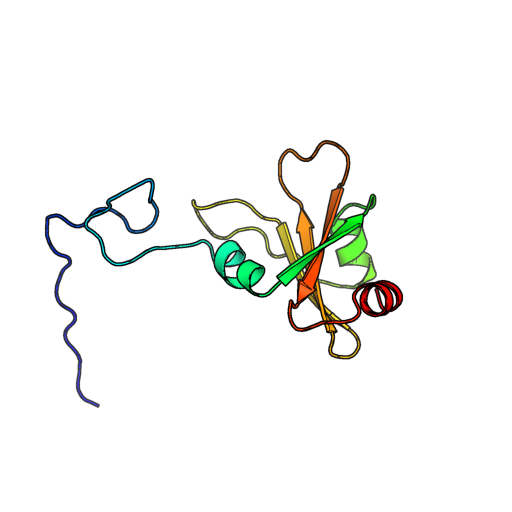.412 1.00 77.62 95 ASP A N 1
ATOM 735 C CA . ASP A 1 95 ? -8.878 12.865 1.883 1.00 77.62 95 ASP A CA 1
ATOM 736 C C . ASP A 1 95 ? -7.955 11.653 2.101 1.00 77.62 95 ASP A C 1
ATOM 738 O O . ASP A 1 95 ? -6.733 11.803 2.083 1.00 77.62 95 ASP A O 1
ATOM 742 N N . THR A 1 96 ? -8.520 10.445 2.274 1.00 89.88 96 THR A N 1
ATOM 743 C CA . THR A 1 96 ? -7.748 9.203 2.444 1.00 89.88 96 THR A CA 1
ATOM 744 C C . THR A 1 96 ? -8.405 7.998 1.771 1.00 89.88 96 THR A C 1
ATOM 746 O O . THR A 1 96 ? -9.597 7.743 1.938 1.00 89.88 96 THR A O 1
ATOM 749 N N . PHE A 1 97 ? -7.602 7.189 1.093 1.00 91.19 97 PHE A N 1
ATOM 750 C CA . PHE A 1 97 ? -7.979 5.914 0.493 1.00 91.19 97 PHE A CA 1
ATOM 751 C C . PHE A 1 97 ? -7.501 4.741 1.348 1.00 91.19 97 PHE A C 1
ATOM 753 O O . PHE A 1 97 ? -6.372 4.746 1.837 1.00 91.19 97 PHE A O 1
ATOM 760 N N . VAL A 1 98 ? -8.354 3.727 1.510 1.00 93.75 98 VAL A N 1
ATOM 761 C CA . VAL A 1 98 ? -8.050 2.502 2.261 1.00 93.75 98 VAL A CA 1
ATOM 762 C C . VAL A 1 98 ? -7.808 1.360 1.298 1.00 93.75 98 VAL A C 1
ATOM 764 O O . VAL A 1 98 ? -8.671 1.003 0.491 1.00 93.75 98 VAL A O 1
ATOM 767 N N . TRP A 1 99 ? -6.655 0.738 1.456 1.00 94.69 99 TRP A N 1
ATOM 768 C CA . TRP A 1 99 ? -6.228 -0.415 0.696 1.00 94.69 99 TRP A CA 1
ATOM 769 C C . TRP A 1 99 ? -6.091 -1.610 1.622 1.00 94.69 99 TRP A C 1
ATOM 771 O O . TRP A 1 99 ? -5.601 -1.485 2.743 1.00 94.69 99 TRP A O 1
ATOM 781 N N . VAL A 1 100 ? -6.480 -2.780 1.135 1.00 95.38 100 VAL A N 1
ATOM 782 C CA . VAL A 1 100 ? -6.316 -4.053 1.843 1.00 95.38 100 VAL A CA 1
ATOM 783 C C . VAL A 1 100 ? -5.578 -5.017 0.932 1.00 95.38 100 VAL A C 1
ATOM 785 O O . VAL A 1 100 ? -5.737 -4.976 -0.290 1.00 95.38 100 VAL A O 1
ATOM 788 N N . ARG A 1 101 ? -4.746 -5.889 1.497 1.00 93.56 101 ARG A N 1
ATOM 789 C CA . ARG A 1 101 ? -4.038 -6.901 0.708 1.00 93.56 101 ARG A CA 1
ATOM 790 C C . ARG A 1 101 ? -5.012 -7.763 -0.096 1.00 93.56 101 ARG A C 1
ATOM 792 O O . ARG A 1 101 ? -6.034 -8.216 0.414 1.00 93.56 101 ARG A O 1
ATOM 799 N N . ARG A 1 102 ? -4.675 -8.050 -1.355 1.00 93.12 102 ARG A N 1
ATOM 800 C CA . ARG A 1 102 ? -5.530 -8.820 -2.281 1.00 93.12 102 ARG A CA 1
ATOM 801 C C . ARG A 1 102 ? -5.872 -10.230 -1.802 1.00 93.12 102 ARG A C 1
ATOM 803 O O . ARG A 1 102 ? -6.897 -10.768 -2.198 1.00 93.12 102 ARG A O 1
ATOM 810 N N . SER A 1 103 ? -5.041 -10.827 -0.950 1.00 90.75 103 SER A N 1
ATOM 811 C CA . SER A 1 103 ? -5.313 -12.136 -0.343 1.00 90.75 103 SER A CA 1
ATOM 812 C C . SER A 1 103 ? -6.437 -12.110 0.702 1.00 90.75 103 SER A C 1
ATOM 814 O O . SER A 1 103 ? -6.842 -13.166 1.178 1.00 90.75 103 SER A O 1
ATOM 816 N N . GLN A 1 104 ? -6.929 -10.932 1.097 1.00 91.81 104 GLN A N 1
ATOM 817 C CA . GLN A 1 104 ? -8.051 -10.804 2.017 1.00 91.81 104 GLN A CA 1
ATOM 818 C C . GLN A 1 104 ? -9.375 -10.980 1.263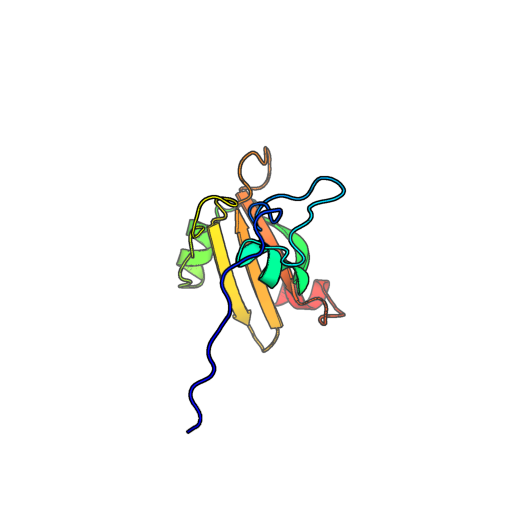 1.00 91.81 104 GLN A C 1
ATOM 820 O O . GLN A 1 104 ? -9.775 -10.128 0.472 1.00 91.81 104 GLN A O 1
ATOM 825 N N . HIS A 1 105 ? -10.067 -12.087 1.532 1.00 87.69 105 HIS A N 1
ATOM 826 C CA . HIS A 1 105 ? -11.322 -12.430 0.852 1.00 87.69 105 HIS A CA 1
ATOM 827 C C . HIS A 1 105 ? -12.561 -11.761 1.456 1.00 87.69 105 HIS A C 1
ATOM 829 O O . HIS A 1 105 ? -13.542 -11.551 0.751 1.00 87.69 105 HIS A O 1
ATOM 835 N N . ASN A 1 106 ? -12.528 -11.437 2.751 1.00 92.38 106 ASN A N 1
ATOM 836 C CA . ASN A 1 106 ? -13.620 -10.745 3.430 1.00 92.38 106 ASN A CA 1
ATOM 837 C C . ASN A 1 106 ? -13.192 -9.304 3.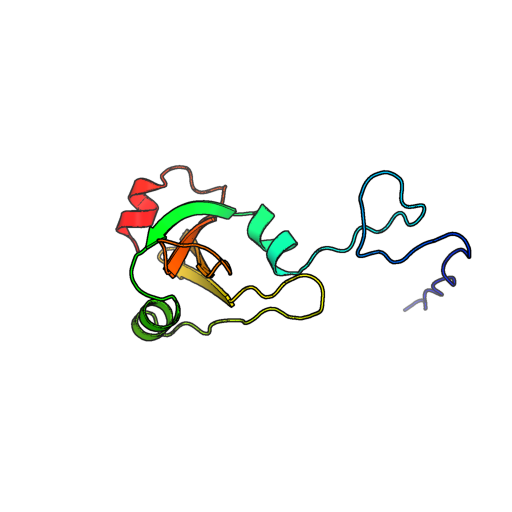729 1.00 92.38 106 ASN A C 1
ATOM 839 O O . ASN A 1 106 ? -12.494 -9.054 4.715 1.00 92.38 106 ASN A O 1
ATOM 843 N N . VAL A 1 107 ? -13.554 -8.397 2.821 1.00 91.56 107 VAL A N 1
ATOM 844 C CA . VAL A 1 107 ? -13.230 -6.967 2.898 1.00 91.56 107 VAL A CA 1
ATOM 845 C C . VAL A 1 107 ? -14.033 -6.280 3.998 1.00 91.56 107 VAL A C 1
ATOM 847 O O . VAL A 1 107 ? -13.455 -5.510 4.758 1.00 91.56 107 VAL A O 1
ATOM 850 N N . ASP A 1 108 ? -15.316 -6.608 4.149 1.00 92.00 108 ASP A N 1
ATOM 851 C CA . ASP A 1 108 ? -16.170 -6.007 5.180 1.00 92.00 108 ASP A CA 1
ATOM 852 C C . ASP A 1 108 ? -15.633 -6.309 6.584 1.00 92.00 108 ASP A C 1
ATOM 854 O O . ASP A 1 108 ? -15.423 -5.403 7.386 1.00 92.00 108 ASP A O 1
ATOM 858 N N . ALA A 1 109 ? -15.254 -7.565 6.844 1.00 89.88 109 ALA A N 1
ATOM 859 C CA . ALA A 1 109 ? -14.631 -7.937 8.113 1.00 89.88 109 ALA A CA 1
ATOM 860 C C . ALA A 1 109 ? -13.252 -7.288 8.327 1.00 89.88 109 ALA A C 1
ATOM 862 O O . ALA A 1 109 ? -12.827 -7.125 9.468 1.00 89.88 109 ALA A O 1
ATOM 863 N N . ALA A 1 110 ? -12.528 -6.945 7.255 1.00 90.00 110 ALA A N 1
ATOM 864 C CA . ALA A 1 110 ? -11.286 -6.187 7.371 1.00 90.00 110 ALA A CA 1
ATOM 865 C C . ALA A 1 110 ? -11.565 -4.725 7.750 1.00 90.00 110 ALA A C 1
ATOM 867 O O . ALA A 1 110 ? -10.852 -4.172 8.583 1.00 90.00 110 ALA A O 1
ATOM 868 N N . LEU A 1 111 ? -12.615 -4.120 7.194 1.00 90.56 111 LEU A N 1
ATOM 869 C CA . LEU A 1 111 ? -13.033 -2.763 7.545 1.00 90.56 111 LEU A CA 1
ATOM 870 C C . LEU A 1 111 ? -13.558 -2.671 8.983 1.00 90.56 111 LEU A C 1
ATOM 872 O O . LEU A 1 111 ? -13.251 -1.696 9.655 1.00 90.56 111 LEU A O 1
ATOM 876 N N . ASP A 1 112 ? -14.234 -3.701 9.497 1.00 91.94 112 ASP A N 1
ATOM 877 C CA . ASP A 1 112 ? -14.673 -3.756 10.903 1.00 91.94 112 ASP A CA 1
ATOM 878 C C . ASP A 1 112 ? -13.509 -3.778 11.918 1.00 91.94 112 ASP A C 1
ATOM 880 O O . ASP A 1 112 ? -13.700 -3.545 13.115 1.00 91.94 112 ASP A O 1
ATOM 884 N N . ILE A 1 113 ? -12.294 -4.113 11.470 1.00 88.94 113 ILE A N 1
ATOM 885 C CA . ILE A 1 113 ? -11.088 -4.146 12.308 1.00 88.94 113 ILE A CA 1
ATOM 886 C C . ILE A 1 113 ? -10.404 -2.768 12.384 1.00 88.94 113 ILE A C 1
ATOM 888 O O . ILE A 1 113 ? -9.679 -2.522 13.354 1.00 88.94 113 ILE A O 1
ATOM 892 N N . LEU A 1 114 ? -10.602 -1.916 11.374 1.00 84.38 114 LEU A N 1
ATOM 893 C CA . LEU A 1 114 ? -9.927 -0.628 11.182 1.00 84.38 114 LEU A CA 1
ATOM 894 C C . LEU A 1 114 ? -10.627 0.520 11.938 1.00 84.38 114 LEU A C 1
ATOM 896 O O . LEU A 1 114 ? -9.916 1.342 12.570 1.00 84.38 114 LEU A O 1
#

Radius of gyration: 18.36 Å; chains: 1; bounding box: 50×31×44 Å

Foldseek 3Di:
DDDDDDDDDDPQADDQDDDDDDGPHPHHDAWPCVVVCVQKDWDDFAADAPVVVCVVVVFDWDFGDDDRDTKTKTWDDFPNWTKMWIADPPDDGGNIIIITGPPDPDVVVVVVRD

pLDDT: mean 82.46, std 12.79, range [51.09, 95.75]

Secondary structure (DSSP, 8-state):
----PPPPPPTT---SS--SS--S-S-----HHHHHHTTEEEEEEESS-HHHHHHHHTPPPEE--STT---EEEEEEETTEEEEEEEPTT-SS-SEEEEEETT-S-HHHHHTT-

=== Feature glossary ===
A reading guide for the features in this record.

Start from the sequence.

  · This is the polypeptide sequence — one letter per residue, N-terminus first. Length ranges from a few dozen residues for small domains to over a thousand for large multi-domain proteins.

Fold it, and you get atomic coordinates and the backbone conformation that goes with them.

  · Structure coordinates are given as an mmCIF _atom_site loop: one row per atom with element, residue name, chain id, sequence number, and x/y/z position in Å. Only the four main-chain atoms per residue are included here; side chains are omitted to keep the record compact.

  · Backbone dihedral angles. Every residue except chain termini has a φ (preceding-C → N → Cα → C) and a ψ (N → Cα → C → next-N). They are reported in degrees following the IUPAC sign convention. Secondary structure is essentially a statement about which (φ, ψ) basin each residue occupies.

  · The SS8 string is DSSP's per-residue secondary-structure call. α-helix (H) means an i→i+4 H-bond ladder; β-strand (E) means the residue participates in a β-sheet; 3₁₀ (G) and π (I) are tighter and wider helices; T/S are turns/bends; '-' is loop.

  · SS3 is a coarse helix/strand/coil call (letters a/b/c) made by the P-SEA algorithm from inter-Cα distances and dihedrals. It is less detailed than DSSP but needs only Cα positions.

Summarize the fold with a handful of shape descriptors and a per-residue structural alphabet.

  · Radius of gyration (Rg) is the root-mean-square distance of Cα atoms from their centroid — a single number for overall size and compactness. A globular domain of N residues has Rg ≈ 2.2·N^0.38 Å; an extended or disordered chain has a much larger Rg. The Cα contact count is the number of residue pairs whose Cα atoms are within 8 Å and are more than four positions apart in sequence — a standard proxy for tertiary packing density. The bounding box is the smallest axis-aligned box enclosing all Cα atoms.

  · The Foldseek 3Di string encodes local tertiary geometry as a 20-letter alphabet — one character per residue — derived from the relative positions of nearby Cα atoms. Unlike the amino-acid sequence, 3Di is a direct function of the 3D structure, so two proteins with the same fold have similar 3Di strings even at low sequence identity.

  · Solvent-accessible surface area (SASA) is the area in Å² traced out by the centre of a 1.4 Å probe sphere (a water molecule) rolled over the protein's van der Waals surface (Shrake–Rupley / Lee–Richards construction). Buried residues have near-zero SASA; fully exposed residues can exceed 200 Å². The total SASA scales roughly with the number of surface residues.

Ask how reliable the model is.

  · pLDDT (predicted Local Distance Difference Test) is AlphaFold's per-residue confidence score, ranging from 0 to 100. Values above 90 indicate high confidence (typically well-packed cores); 70–90 is confident; 50–70 low confidence; below 50 usually means the region is disordered or the prediction is unreliable there. AlphaFold stores pLDDT in the mmCIF B-factor column.

  · B-factor (Debye–Waller factor) reflects atomic displacement in the crystal lattice. It is an experimental observable (units Å²), not a prediction; low values mean the atom is pinned down, high values mean it moves or is heterogeneous across the crystal.

  · Predicted Aligned Error (PAE) is an AlphaFold confidence matrix: entry (i, j) is the expected error in the position of residue j, in ångströms, when the prediction is superimposed on the true structure at residue i. Low PAE within a block of residues means that block is internally rigid and well-predicted; high PAE between two blocks means their relative placement is uncertain even if each block individually is confident.

Place it in context: what it resembles, what it is annotated as, and how it looks.

  · Nearest PDB neighbors are the top structural matches found by Foldseek when searching this structure against the entire Protein Data Bank. Each hit reports a TM-score (0 to 1; >0.5 almost always implies the same fold) and an E-value. These are *structural* homologs — they may share no detectable sequence similarity.

  · Functional annotations link the protein to curated databases. InterPro entries identify conserved domains and families by matching the sequence against member-database signatures (Pfam, PROSITE, CDD, …). Gene Ontology (GO) terms describe molecular function, biological process, and cellular component in a controlled vocabulary. CATH places the structure in a hierarchical fold classification (Class/Architecture/Topology/Homologous-superfamily). The organism is the source species.

  · Three diagnostic plots accompany the record. The Cα contact map visualizes the tertiary structure 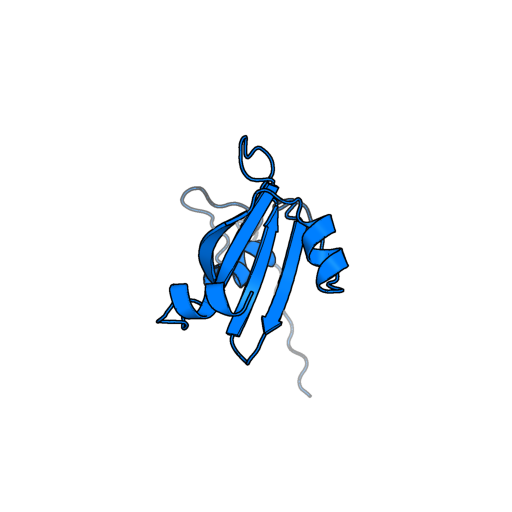as a 2D adjacency matrix (8 Å cutoff, sequence-local contacts suppressed). The Ramachandran plot shows the distribution of backbone (φ, ψ) torsions, with points in the α and β basins reflecting secondary structure content. The PAE plot shows AlphaFold's inter-residue confidence as a color matrix.

  · Six rendered views show the 3D structure from the faces of a cube — i.e. along ±x, ±y, ±z. Rendering representation is drawn randomly per protein from cartoon (secondary-structure ribbons), sticks (backbone bonds), or molecular surface; coloring is either N→C rainbow (blue at the N-terminus through red at the C-terminus) or one color per chain.